Protein AF-A0A853BE94-F1 (afdb_monomer_lite)

Sequence (164 aa):
MFAAWSKWLGDQWSIGDWAGLRKAFPAEVPSVLLDGPAAMVANRDENEPGDDGPPRNLREYDPEWGRAFASGSVTAGCDHAAMLAAVRVPVLFTHHARHIDPDTGHLIGAIADVQARRARDLIEAAGQPVTYHSFPGMPHSMHGADPALFTRTIVAWAAGLISG

pLDDT: mean 84.05, std 15.9, range [38.44, 98.69]

Radius of gyration: 18.91 Å; chains: 1; bounding box: 41×35×48 Å

Secondary structure (DSSP, 8-state):
-HHHHHHHT-SSSS---HHHHHHHHHHHS-HHHHS-TTTSSTTS-TT----SS--HHHHT--HHHHHHHHHTGGGTT--HHHHHHT--S-EEEEE---EE-TTT-PEESS--HHHHHHHHHHHHHTT--EEEEE-TTS-S-HHHH-HHHHHHHHHHHHHHHHT-

Structure (mmCIF, N/CA/C/O backbone):
data_AF-A0A853BE94-F1
#
_entry.id   AF-A0A853BE94-F1
#
loop_
_atom_site.group_PDB
_atom_site.id
_atom_site.type_symbol
_atom_site.label_atom_id
_atom_site.label_alt_id
_atom_site.label_comp_id
_atom_site.label_asym_id
_atom_site.label_entity_id
_atom_site.label_seq_id
_atom_site.pdbx_PDB_ins_code
_atom_site.Cartn_x
_atom_site.Cartn_y
_atom_site.Cartn_z
_atom_site.occupancy
_atom_site.B_iso_or_equiv
_atom_site.auth_seq_id
_atom_site.auth_comp_id
_atom_site.auth_asym_id
_atom_site.auth_atom_id
_atom_site.pdbx_PDB_model_num
ATOM 1 N N . MET A 1 1 ? 9.882 -5.040 -13.259 1.00 82.44 1 MET A N 1
ATOM 2 C CA . MET A 1 1 ? 10.562 -3.770 -12.911 1.00 82.44 1 MET A CA 1
ATOM 3 C C . MET A 1 1 ? 11.857 -4.018 -12.138 1.00 82.44 1 MET A C 1
ATOM 5 O O . MET A 1 1 ? 12.908 -3.839 -12.729 1.00 82.44 1 MET A O 1
ATOM 9 N N . PHE A 1 2 ? 11.819 -4.498 -10.889 1.00 86.75 2 PHE A N 1
ATOM 10 C CA . PHE A 1 2 ? 13.029 -4.673 -10.062 1.00 86.75 2 PHE A CA 1
ATOM 11 C C . PHE A 1 2 ? 14.098 -5.613 -10.646 1.00 86.75 2 PHE A C 1
ATOM 13 O O . PHE A 1 2 ? 15.282 -5.319 -10.535 1.00 86.75 2 PHE A O 1
ATOM 20 N N . ALA A 1 3 ? 13.703 -6.680 -11.351 1.00 86.56 3 ALA A N 1
ATOM 21 C CA . ALA A 1 3 ? 14.650 -7.536 -12.073 1.00 86.56 3 ALA A CA 1
ATOM 22 C C . ALA A 1 3 ? 15.429 -6.773 -13.165 1.00 86.56 3 ALA A C 1
ATOM 24 O O . ALA A 1 3 ? 16.633 -6.960 -13.307 1.00 86.56 3 ALA A O 1
ATOM 25 N N . ALA A 1 4 ? 14.766 -5.862 -13.890 1.00 84.38 4 ALA A N 1
ATOM 26 C CA . ALA A 1 4 ? 15.422 -5.007 -14.877 1.00 84.38 4 ALA A CA 1
ATOM 27 C C . ALA A 1 4 ? 16.361 -4.000 -14.194 1.00 84.38 4 ALA A C 1
ATOM 29 O O . ALA A 1 4 ? 17.470 -3.782 -14.664 1.00 84.38 4 ALA A O 1
ATOM 30 N N . TRP A 1 5 ? 15.968 -3.430 -13.050 1.00 85.25 5 TRP A N 1
ATOM 31 C CA . TRP A 1 5 ? 16.855 -2.550 -12.282 1.00 85.25 5 TRP A CA 1
ATOM 32 C C . TRP A 1 5 ? 18.105 -3.287 -11.796 1.00 85.25 5 TRP A C 1
ATOM 34 O O . TRP A 1 5 ? 19.209 -2.821 -12.047 1.00 85.25 5 TRP A O 1
ATOM 44 N N . SER A 1 6 ? 17.948 -4.474 -11.203 1.00 85.44 6 SER A N 1
ATOM 45 C CA . SER A 1 6 ? 19.078 -5.303 -10.765 1.00 85.44 6 SER A CA 1
ATOM 46 C C . SER A 1 6 ? 20.010 -5.681 -11.925 1.00 85.44 6 SER A C 1
ATOM 48 O O . SER A 1 6 ? 21.224 -5.625 -11.769 1.00 85.44 6 SER A O 1
ATOM 50 N N . LYS A 1 7 ? 19.462 -6.007 -13.103 1.00 84.56 7 LYS A N 1
ATOM 51 C CA . LYS A 1 7 ? 20.246 -6.360 -14.296 1.00 84.56 7 LYS A CA 1
ATOM 52 C C . LYS A 1 7 ? 21.002 -5.170 -14.896 1.00 84.56 7 LYS A C 1
ATOM 54 O O . LYS A 1 7 ? 22.174 -5.312 -15.228 1.00 84.56 7 LYS A O 1
ATOM 59 N N . TRP A 1 8 ? 20.325 -4.038 -15.092 1.00 82.62 8 TRP A N 1
ATOM 60 C CA . TRP A 1 8 ? 20.846 -2.928 -15.901 1.00 82.62 8 TRP A CA 1
ATOM 61 C C . TRP A 1 8 ? 21.499 -1.825 -15.073 1.00 82.62 8 TRP A C 1
ATOM 63 O O . TRP A 1 8 ? 22.495 -1.255 -15.503 1.00 82.62 8 TRP A O 1
ATOM 73 N N . LEU A 1 9 ? 20.985 -1.520 -13.880 1.00 83.25 9 LEU A N 1
ATOM 74 C CA . LEU A 1 9 ? 21.642 -0.559 -12.985 1.00 83.25 9 LEU A CA 1
ATOM 75 C C . LEU A 1 9 ? 22.832 -1.208 -12.262 1.00 83.25 9 LEU A C 1
ATOM 77 O O . LEU A 1 9 ? 23.773 -0.508 -11.906 1.00 83.25 9 LEU A O 1
ATOM 81 N N . GLY A 1 10 ? 22.829 -2.543 -12.166 1.00 74.31 10 GLY A N 1
ATOM 82 C CA . GLY A 1 10 ? 23.943 -3.356 -11.685 1.00 74.31 10 GLY A CA 1
ATOM 83 C C . GLY A 1 10 ? 24.088 -3.369 -10.165 1.00 74.31 10 GLY A C 1
ATOM 84 O O . GLY A 1 10 ? 23.294 -2.766 -9.452 1.00 74.31 10 GLY A O 1
ATOM 85 N N . ASP A 1 11 ? 25.131 -4.064 -9.696 1.00 70.88 11 ASP A N 1
ATOM 86 C CA . ASP A 1 11 ? 25.476 -4.291 -8.280 1.00 70.88 11 ASP A CA 1
ATOM 87 C C . ASP A 1 11 ? 26.345 -3.180 -7.656 1.00 70.88 11 ASP A C 1
ATOM 89 O O . ASP A 1 11 ? 27.053 -3.412 -6.676 1.00 70.88 11 ASP A O 1
ATOM 93 N N . GLN A 1 12 ? 26.357 -1.981 -8.244 1.00 66.44 12 GLN A N 1
ATOM 94 C CA . GLN A 1 12 ? 27.255 -0.893 -7.840 1.00 66.44 12 GLN A CA 1
ATOM 95 C C . GLN A 1 12 ? 26.494 0.279 -7.213 1.00 66.44 12 GLN A C 1
ATOM 97 O O . GLN A 1 12 ? 25.361 0.558 -7.576 1.00 66.44 12 GLN A O 1
ATOM 102 N N . TRP A 1 13 ? 27.148 1.010 -6.306 1.00 60.97 13 TRP A N 1
ATOM 103 C CA . TRP A 1 13 ? 26.586 2.166 -5.582 1.00 60.97 13 TRP A CA 1
ATOM 104 C C . TRP A 1 13 ? 26.334 3.403 -6.472 1.00 60.97 13 TRP A C 1
ATOM 106 O O . TRP A 1 13 ? 26.008 4.479 -5.977 1.00 60.97 13 TRP A O 1
ATOM 116 N N . SER A 1 14 ? 26.522 3.269 -7.784 1.00 64.56 14 SER A N 1
ATOM 117 C CA . SER A 1 14 ? 26.215 4.263 -8.804 1.00 64.56 14 SER A CA 1
ATOM 118 C C . SER A 1 14 ? 25.498 3.590 -9.974 1.00 64.56 14 SER A C 1
ATOM 120 O O . SER A 1 14 ? 25.659 2.396 -10.224 1.00 64.56 14 SER A O 1
ATOM 122 N N . ILE A 1 15 ? 24.695 4.364 -10.706 1.00 70.44 15 ILE A N 1
ATOM 123 C CA . ILE A 1 15 ? 23.921 3.858 -11.842 1.00 70.44 15 ILE A CA 1
ATOM 124 C C . ILE A 1 15 ? 24.840 3.287 -12.931 1.00 70.44 15 ILE A C 1
ATOM 126 O O . ILE A 1 15 ? 25.614 4.030 -13.530 1.00 70.44 15 ILE A O 1
ATOM 130 N N . GLY A 1 16 ? 24.703 1.983 -13.202 1.00 75.62 16 GLY A N 1
ATOM 131 C CA . GLY A 1 16 ? 25.433 1.259 -14.245 1.00 75.62 16 GLY A CA 1
ATOM 132 C C . GLY A 1 16 ? 25.025 1.657 -15.667 1.00 75.62 16 GLY A C 1
ATOM 133 O O . GLY A 1 16 ? 25.631 2.538 -16.269 1.00 75.62 16 GLY A O 1
ATOM 134 N N . ASP A 1 17 ? 24.007 1.004 -16.236 1.00 83.69 17 ASP A N 1
ATOM 135 C CA . ASP A 1 17 ? 23.596 1.177 -17.637 1.00 83.69 17 ASP A CA 1
ATOM 136 C C . ASP A 1 17 ? 22.171 1.750 -17.766 1.00 83.69 17 ASP A C 1
ATOM 138 O O . ASP A 1 17 ? 21.203 1.059 -18.098 1.00 83.69 17 ASP A O 1
ATOM 142 N N . TRP A 1 18 ? 22.030 3.055 -17.502 1.00 82.12 18 TRP A N 1
ATOM 143 C CA . TRP A 1 18 ? 20.755 3.777 -17.645 1.00 82.12 18 TRP A CA 1
ATOM 144 C C . TRP A 1 18 ? 20.202 3.737 -19.078 1.00 82.12 18 TRP A C 1
ATOM 146 O O . TRP A 1 18 ? 18.996 3.572 -19.283 1.00 82.12 18 TRP A O 1
ATOM 156 N N . ALA A 1 19 ? 21.073 3.866 -20.081 1.00 81.50 19 ALA A N 1
ATOM 157 C CA . ALA A 1 19 ? 20.678 3.835 -21.486 1.00 81.50 19 ALA A CA 1
ATOM 158 C C . ALA A 1 19 ? 20.177 2.439 -21.895 1.00 81.50 19 ALA A C 1
ATOM 160 O O . ALA A 1 19 ? 19.140 2.324 -22.559 1.00 81.50 19 ALA A O 1
ATOM 161 N N . GLY A 1 20 ? 20.867 1.385 -21.455 1.00 82.75 20 GLY A N 1
ATOM 162 C CA . GLY A 1 20 ? 20.454 -0.004 -21.625 1.00 82.75 20 GLY A CA 1
ATOM 163 C C . GLY A 1 20 ? 19.128 -0.299 -20.939 1.00 82.75 20 GLY A C 1
ATOM 164 O O . GLY A 1 20 ? 18.228 -0.831 -21.592 1.00 82.75 20 GLY A O 1
ATOM 165 N N . LEU A 1 21 ? 18.944 0.148 -19.687 1.00 82.94 21 LEU A N 1
ATOM 166 C CA . LEU A 1 21 ? 17.661 0.033 -18.991 1.00 82.94 21 LEU A CA 1
ATOM 167 C C . LEU A 1 21 ? 16.542 0.686 -19.807 1.00 82.94 21 LEU A C 1
ATOM 169 O O . LEU A 1 21 ? 15.545 0.028 -20.086 1.00 82.94 21 LEU A O 1
ATOM 173 N N . ARG A 1 22 ? 16.705 1.945 -20.240 1.00 81.69 22 ARG A N 1
ATOM 174 C CA . ARG A 1 22 ? 15.694 2.661 -21.043 1.00 81.69 22 ARG A CA 1
ATOM 175 C C . ARG A 1 22 ? 15.336 1.916 -22.329 1.00 81.69 22 ARG A C 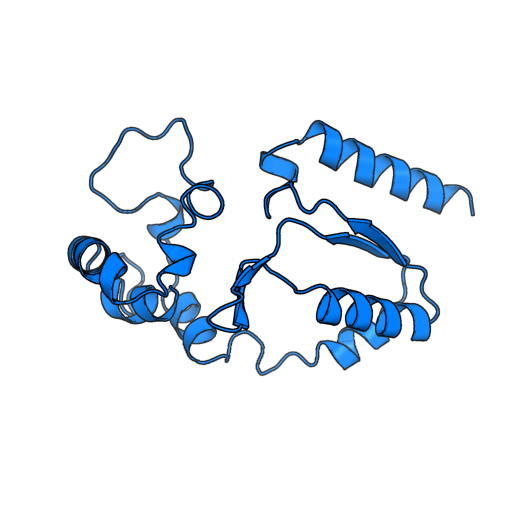1
ATOM 177 O O . ARG A 1 22 ? 14.163 1.862 -22.691 1.00 81.69 22 ARG A O 1
ATOM 184 N N . LYS A 1 23 ? 16.331 1.348 -23.014 1.00 81.81 23 LYS A N 1
ATOM 185 C CA . LYS A 1 23 ? 16.136 0.590 -24.257 1.00 81.81 23 LYS A CA 1
ATOM 186 C C . LYS A 1 23 ? 15.427 -0.747 -24.019 1.00 81.81 23 LYS A C 1
ATOM 188 O O . LYS A 1 23 ? 14.590 -1.134 -24.829 1.00 81.81 23 LYS A O 1
ATOM 193 N N . ALA A 1 24 ? 15.772 -1.454 -22.946 1.00 83.12 24 ALA A N 1
ATOM 194 C CA . ALA A 1 24 ? 15.257 -2.789 -22.652 1.00 83.12 24 ALA A CA 1
ATOM 195 C C . ALA A 1 24 ? 13.905 -2.775 -21.925 1.00 83.12 24 ALA A C 1
ATOM 197 O O . ALA A 1 24 ? 13.140 -3.730 -22.050 1.00 83.12 24 ALA A O 1
ATOM 198 N N . PHE A 1 25 ? 13.591 -1.702 -21.190 1.00 82.56 25 PHE A N 1
ATOM 199 C CA . PHE A 1 25 ? 12.418 -1.627 -20.318 1.00 82.56 25 PHE A CA 1
ATOM 200 C C . PHE A 1 25 ? 11.109 -2.033 -21.012 1.00 82.56 25 PHE A C 1
ATOM 202 O O . PHE A 1 25 ? 10.437 -2.904 -20.464 1.00 82.56 25 PHE A O 1
ATOM 209 N N . PRO A 1 26 ? 10.764 -1.531 -22.221 1.00 81.00 26 PRO A N 1
ATOM 210 C CA . PRO A 1 26 ? 9.519 -1.906 -22.898 1.00 81.00 26 PRO A CA 1
ATOM 211 C C . PRO A 1 26 ? 9.394 -3.400 -23.223 1.00 81.00 26 PRO A C 1
ATOM 213 O O . PRO A 1 26 ? 8.288 -3.896 -23.387 1.00 81.00 26 PRO A O 1
ATOM 216 N N . ALA A 1 27 ? 10.515 -4.115 -23.335 1.00 84.19 27 ALA A N 1
ATOM 217 C CA . ALA A 1 27 ? 10.534 -5.542 -23.644 1.00 84.19 27 ALA A CA 1
ATOM 218 C C . ALA A 1 27 ? 10.632 -6.433 -22.392 1.00 84.19 27 ALA A C 1
ATOM 220 O O . ALA A 1 27 ? 10.279 -7.607 -22.452 1.00 84.19 27 ALA A O 1
ATOM 221 N N . GLU A 1 28 ? 11.138 -5.905 -21.273 1.00 83.25 28 GLU A N 1
ATOM 222 C CA . GLU A 1 28 ? 11.456 -6.690 -20.069 1.00 83.25 28 GLU A CA 1
ATOM 223 C C . GLU A 1 28 ? 10.460 -6.510 -18.913 1.00 83.25 28 GLU A C 1
ATOM 225 O O . GLU A 1 28 ? 10.565 -7.209 -17.900 1.00 83.25 28 GLU A O 1
ATOM 230 N N . VAL A 1 29 ? 9.495 -5.591 -19.016 1.00 79.62 29 VAL A N 1
ATOM 231 C CA . VAL A 1 29 ? 8.415 -5.472 -18.024 1.00 79.62 29 VAL A CA 1
ATOM 232 C C . VAL A 1 29 ? 7.068 -5.916 -18.598 1.00 79.62 29 VAL A C 1
ATOM 234 O O . VAL A 1 29 ? 6.833 -5.743 -19.791 1.00 79.62 29 VAL A O 1
ATOM 237 N N . PRO A 1 30 ? 6.167 -6.470 -17.762 1.00 76.94 30 PRO A N 1
ATOM 238 C CA . PRO A 1 30 ? 4.790 -6.742 -18.162 1.00 76.94 30 PRO A CA 1
ATOM 239 C C . PRO A 1 30 ? 4.140 -5.529 -18.839 1.00 76.94 30 PRO A C 1
ATOM 241 O O . PRO A 1 30 ? 4.296 -4.410 -18.347 1.00 76.94 30 PRO A O 1
ATOM 244 N N . SER A 1 31 ? 3.385 -5.753 -19.919 1.00 76.06 31 SER A N 1
ATOM 245 C CA . SER A 1 31 ? 2.699 -4.696 -20.688 1.00 76.06 31 SER A CA 1
ATOM 246 C C . SER A 1 31 ? 1.813 -3.818 -19.813 1.00 76.06 31 SER A C 1
ATOM 248 O O . SER A 1 31 ? 1.770 -2.607 -19.985 1.00 76.06 31 SER A O 1
ATOM 250 N N . VAL A 1 32 ? 1.215 -4.403 -18.780 1.00 71.81 32 VAL A N 1
ATOM 251 C CA . VAL A 1 32 ? 0.408 -3.692 -17.792 1.00 71.81 32 VAL A CA 1
ATOM 252 C C . VAL A 1 32 ? 1.173 -2.588 -17.033 1.00 71.81 32 VAL A C 1
ATOM 254 O O . VAL A 1 32 ? 0.583 -1.623 -16.553 1.00 71.81 32 VAL A O 1
ATOM 257 N N . LEU A 1 33 ? 2.505 -2.685 -16.943 1.00 71.12 33 LEU A N 1
ATOM 258 C CA . LEU A 1 33 ? 3.368 -1.629 -16.398 1.00 71.12 33 LEU A CA 1
ATOM 259 C C . LEU A 1 33 ? 3.798 -0.598 -17.455 1.00 71.12 33 LEU A C 1
ATOM 261 O O . LEU A 1 33 ? 4.303 0.459 -17.083 1.00 71.12 33 LEU A O 1
ATOM 265 N N . LEU A 1 34 ? 3.617 -0.895 -18.745 1.00 69.62 34 LEU A N 1
ATOM 266 C CA . LEU A 1 34 ? 3.832 0.030 -19.866 1.00 69.62 34 LEU A CA 1
ATOM 267 C C . LEU A 1 34 ? 2.590 0.891 -20.104 1.00 69.62 34 LEU A C 1
ATOM 269 O O . LEU A 1 34 ? 2.705 2.100 -20.291 1.00 69.62 34 LEU A O 1
ATOM 273 N N . ASP A 1 35 ? 1.414 0.272 -19.996 1.00 59.06 35 ASP A N 1
ATOM 274 C CA . ASP A 1 35 ? 0.095 0.901 -20.124 1.00 59.06 35 ASP A CA 1
ATOM 275 C C . ASP A 1 35 ? -0.365 1.597 -18.834 1.00 59.06 35 ASP A C 1
ATOM 277 O O . ASP A 1 35 ? -1.507 2.043 -18.736 1.00 59.06 35 ASP A O 1
ATOM 281 N N . GLY A 1 36 ? 0.513 1.699 -17.831 1.00 50.81 36 GLY A N 1
ATOM 282 C CA . GLY A 1 36 ? 0.292 2.450 -16.599 1.00 50.81 36 GLY A CA 1
ATOM 283 C C . GLY A 1 36 ? 1.122 3.737 -16.558 1.00 50.81 36 GLY A C 1
ATOM 284 O O . GLY A 1 36 ? 2.105 3.783 -15.815 1.00 50.81 36 GLY A O 1
ATOM 285 N N . PRO A 1 37 ? 0.765 4.822 -17.275 1.00 43.16 37 PRO A N 1
ATOM 286 C CA . PRO A 1 37 ? 1.654 5.961 -17.464 1.00 43.16 37 PRO A CA 1
ATOM 287 C C . PRO A 1 37 ? 1.469 7.068 -16.409 1.00 43.16 37 PRO A C 1
ATOM 289 O O . PRO A 1 37 ? 1.906 8.188 -16.633 1.00 43.16 37 PRO A O 1
ATOM 292 N N . ALA A 1 38 ? 0.856 6.804 -15.247 1.00 43.69 38 ALA A N 1
ATOM 293 C CA . ALA A 1 38 ? 0.598 7.852 -14.241 1.00 43.69 38 ALA A CA 1
ATOM 294 C C . ALA A 1 38 ? 1.032 7.505 -12.804 1.00 43.69 38 ALA A C 1
ATOM 296 O O . ALA A 1 38 ? 1.445 8.389 -12.061 1.00 43.69 38 ALA A O 1
ATOM 297 N N . ALA A 1 39 ? 0.991 6.233 -12.389 1.00 40.81 39 ALA A N 1
ATOM 298 C CA . ALA A 1 39 ? 1.156 5.881 -10.971 1.00 40.81 39 ALA A CA 1
ATOM 299 C C . ALA A 1 39 ? 2.616 5.670 -10.518 1.00 40.81 39 ALA A C 1
ATOM 301 O O . ALA A 1 39 ? 2.910 5.829 -9.337 1.00 40.81 39 ALA A O 1
ATOM 302 N N . MET A 1 40 ? 3.531 5.331 -11.434 1.00 42.47 40 MET A N 1
ATOM 303 C CA . MET A 1 40 ? 4.962 5.117 -11.133 1.00 42.47 40 MET A CA 1
ATOM 304 C C . MET A 1 40 ? 5.851 6.295 -11.568 1.00 42.47 40 MET A C 1
ATOM 306 O O . MET A 1 40 ? 6.954 6.460 -11.056 1.00 42.47 40 MET A O 1
ATOM 310 N N . VAL A 1 41 ? 5.360 7.139 -12.485 1.00 41.69 41 VAL A N 1
ATOM 311 C CA . VAL A 1 41 ? 6.036 8.368 -12.946 1.00 41.69 41 VAL A CA 1
ATOM 312 C C . VAL A 1 41 ? 5.750 9.558 -12.013 1.00 41.69 41 VAL A C 1
ATOM 314 O O . VAL A 1 41 ? 6.399 10.590 -12.122 1.00 41.69 41 VAL A O 1
ATOM 317 N N . ALA A 1 42 ? 4.883 9.387 -11.008 1.00 38.44 42 ALA A N 1
ATOM 318 C CA . ALA A 1 42 ? 4.611 10.363 -9.944 1.00 38.44 42 ALA A CA 1
ATOM 319 C C . ALA A 1 42 ? 5.796 10.613 -8.972 1.00 38.44 42 ALA A C 1
ATOM 321 O O . ALA A 1 42 ? 5.604 11.167 -7.897 1.00 38.44 42 ALA A O 1
ATOM 322 N N . ASN A 1 43 ? 7.013 10.203 -9.348 1.00 39.09 43 ASN A N 1
ATOM 323 C CA . ASN A 1 43 ? 8.283 10.585 -8.722 1.00 39.09 43 ASN A CA 1
ATOM 324 C C . ASN A 1 43 ? 9.184 11.392 -9.676 1.00 39.09 43 ASN A C 1
ATOM 326 O O . ASN A 1 43 ? 10.381 11.525 -9.429 1.00 39.09 43 ASN A O 1
ATOM 330 N N . ARG A 1 44 ? 8.649 11.924 -10.782 1.00 44.31 44 ARG A N 1
ATOM 331 C CA . ARG A 1 44 ? 9.259 13.108 -11.387 1.00 44.31 44 ARG A CA 1
ATOM 332 C C . ARG A 1 44 ? 8.854 14.287 -10.525 1.00 44.31 44 ARG A C 1
ATOM 334 O O . ARG A 1 44 ? 7.680 14.638 -10.492 1.00 44.31 44 ARG A O 1
ATOM 341 N N . ASP A 1 45 ? 9.824 14.855 -9.822 1.00 44.75 45 ASP A N 1
ATOM 342 C CA . ASP A 1 45 ? 9.678 16.207 -9.311 1.00 44.75 45 ASP A CA 1
ATOM 343 C C . ASP A 1 45 ? 9.343 17.083 -10.525 1.00 44.75 45 ASP A C 1
ATOM 345 O O . ASP A 1 45 ? 10.099 17.155 -11.496 1.00 44.75 45 ASP A O 1
ATOM 349 N N . GLU A 1 46 ? 8.152 17.667 -10.516 1.00 46.34 46 GLU A N 1
ATOM 350 C CA . GLU A 1 46 ? 7.605 18.514 -11.579 1.00 46.34 46 GLU A CA 1
ATOM 351 C C . GLU A 1 46 ? 8.479 19.757 -11.850 1.00 46.34 46 GLU A C 1
ATOM 353 O O . GLU A 1 46 ? 8.280 20.455 -12.844 1.00 46.34 46 GLU A O 1
ATOM 358 N N . ASN A 1 47 ? 9.501 19.975 -11.015 1.00 44.41 47 ASN A N 1
ATOM 359 C CA . ASN A 1 47 ? 10.497 21.033 -11.125 1.00 44.41 47 ASN A CA 1
ATOM 360 C C . ASN A 1 47 ? 11.863 20.586 -11.686 1.00 44.41 47 ASN A C 1
ATOM 362 O O . ASN A 1 47 ? 12.762 21.424 -11.785 1.00 44.41 47 ASN A O 1
ATOM 366 N N . GLU A 1 48 ? 12.072 19.311 -12.043 1.00 50.50 48 GLU A N 1
ATOM 367 C CA . GLU A 1 48 ? 13.369 18.871 -12.578 1.00 50.50 48 GLU A CA 1
ATOM 368 C C . GLU A 1 48 ? 13.501 19.163 -14.089 1.00 50.50 48 GLU A C 1
ATOM 370 O O . GLU A 1 48 ? 12.682 18.696 -14.890 1.00 50.50 48 GLU A O 1
ATOM 375 N N . PRO A 1 49 ? 14.546 19.905 -14.522 1.00 44.44 49 PRO A N 1
ATOM 376 C CA . PRO A 1 49 ? 14.865 20.020 -15.936 1.00 44.44 49 PRO A CA 1
ATOM 377 C C . PRO A 1 49 ? 15.137 18.623 -16.495 1.00 44.44 49 PRO A C 1
ATOM 379 O O . PRO A 1 49 ? 15.765 17.802 -15.832 1.00 44.44 49 PRO A O 1
ATOM 382 N N . GLY A 1 50 ? 14.645 18.359 -17.709 1.00 52.72 50 GLY A N 1
ATOM 383 C CA . GLY A 1 50 ? 14.802 17.082 -18.404 1.00 52.72 50 GLY A CA 1
ATOM 384 C C . GLY A 1 50 ? 16.266 16.762 -18.691 1.00 52.72 50 GLY A C 1
ATOM 385 O O . GLY A 1 50 ? 16.747 16.999 -19.792 1.00 52.72 50 GLY A O 1
ATOM 386 N N . ASP A 1 51 ? 16.967 16.251 -17.689 1.00 55.69 51 ASP A N 1
ATOM 387 C CA . ASP A 1 51 ? 18.296 15.678 -17.813 1.00 55.69 51 ASP A CA 1
ATOM 388 C C . ASP A 1 51 ? 18.167 14.285 -18.456 1.00 55.69 51 ASP A C 1
ATOM 390 O O . ASP A 1 51 ? 17.235 13.530 -18.159 1.00 55.69 51 ASP A O 1
ATOM 394 N N . ASP A 1 52 ? 19.091 13.930 -19.352 1.00 67.94 52 ASP A N 1
ATOM 395 C CA . ASP A 1 52 ? 19.115 12.612 -20.009 1.00 67.94 52 ASP A CA 1
ATOM 396 C C . ASP A 1 52 ? 19.498 11.481 -19.033 1.00 67.94 52 ASP A C 1
ATOM 398 O O . ASP A 1 52 ? 19.353 10.290 -19.343 1.00 67.94 52 ASP A O 1
ATOM 402 N N . GLY A 1 53 ? 19.967 11.855 -17.839 1.00 68.44 53 GLY A N 1
ATOM 403 C CA . GLY A 1 53 ? 20.345 10.968 -16.749 1.00 68.44 53 GLY A CA 1
ATOM 404 C C . GLY A 1 53 ? 19.179 10.350 -15.960 1.00 68.44 53 GLY A C 1
ATOM 405 O O . GLY A 1 53 ? 18.002 10.630 -16.201 1.00 68.44 53 GLY A O 1
ATOM 406 N N . PRO A 1 54 ? 19.500 9.461 -15.006 1.00 74.50 54 PRO A N 1
ATOM 407 C CA . PRO A 1 54 ? 18.520 8.870 -14.104 1.00 74.50 54 PRO A CA 1
ATOM 408 C C . PRO A 1 54 ? 17.904 9.941 -13.178 1.00 74.50 54 PRO A C 1
ATOM 410 O O . PRO A 1 54 ? 18.615 10.869 -12.758 1.00 74.50 54 PRO A O 1
ATOM 413 N N . PRO A 1 55 ? 16.610 9.806 -12.820 1.00 73.88 55 PRO A N 1
ATOM 414 C CA . PRO A 1 55 ? 15.952 10.698 -11.867 1.00 73.88 55 PRO A CA 1
ATOM 415 C C . PRO A 1 55 ? 16.663 10.652 -10.511 1.00 73.88 55 PRO A C 1
ATOM 417 O O . PRO A 1 55 ? 17.298 9.647 -10.169 1.00 73.88 55 PRO A O 1
ATOM 420 N N . ARG A 1 56 ? 16.572 11.735 -9.732 1.00 75.88 56 ARG A N 1
ATOM 421 C CA . ARG A 1 56 ? 17.348 11.900 -8.491 1.00 75.88 56 ARG A CA 1
ATOM 422 C C . ARG A 1 56 ? 17.238 10.711 -7.536 1.00 75.88 56 ARG A C 1
ATOM 424 O O . ARG A 1 56 ? 18.255 10.262 -7.021 1.00 75.88 56 ARG A O 1
ATOM 431 N N . ASN A 1 57 ? 16.039 10.161 -7.357 1.00 72.94 57 ASN A N 1
ATOM 432 C CA . ASN A 1 57 ? 15.792 9.007 -6.488 1.00 72.94 57 ASN A CA 1
ATOM 433 C C . ASN A 1 57 ? 16.525 7.725 -6.925 1.00 72.94 57 ASN A C 1
ATOM 435 O O . ASN A 1 57 ? 16.704 6.827 -6.111 1.00 72.94 57 ASN A O 1
ATOM 439 N N . LEU A 1 58 ? 16.935 7.621 -8.192 1.00 77.56 58 LEU A N 1
ATOM 440 C CA . LEU A 1 58 ? 17.720 6.496 -8.697 1.00 77.56 58 LEU A CA 1
ATOM 441 C C . LEU A 1 58 ? 19.230 6.767 -8.680 1.00 77.56 58 LEU A C 1
ATOM 443 O O . LEU A 1 58 ? 19.998 5.821 -8.780 1.00 77.56 58 LEU A O 1
ATOM 447 N N . ARG A 1 59 ? 19.695 8.011 -8.509 1.00 75.75 59 ARG A N 1
ATOM 448 C CA . ARG A 1 59 ? 21.143 8.308 -8.427 1.00 75.75 59 ARG A CA 1
ATOM 449 C C . ARG A 1 59 ? 21.813 7.662 -7.211 1.00 75.75 59 ARG A C 1
ATOM 451 O O . ARG A 1 59 ? 22.999 7.365 -7.269 1.00 75.75 59 ARG A O 1
ATOM 458 N N . GLU A 1 60 ? 21.036 7.428 -6.160 1.00 75.06 60 GLU A N 1
ATOM 459 C CA . GLU A 1 60 ? 21.432 6.760 -4.913 1.00 75.06 60 GLU A CA 1
ATOM 460 C C . GLU A 1 60 ? 20.796 5.362 -4.803 1.00 75.06 60 GLU A C 1
ATOM 462 O O . GLU A 1 60 ? 20.537 4.867 -3.710 1.00 75.06 60 GLU A O 1
ATOM 467 N N . TYR A 1 61 ? 20.469 4.740 -5.940 1.00 78.38 61 TYR A N 1
ATOM 468 C CA . TYR A 1 61 ? 19.867 3.413 -5.961 1.00 78.38 61 TYR A CA 1
ATOM 469 C C . TYR A 1 61 ? 20.775 2.389 -5.271 1.00 78.38 61 TYR A C 1
ATOM 471 O O . TYR A 1 61 ? 21.933 2.224 -5.648 1.00 78.38 61 TYR A O 1
ATOM 479 N N . ASP A 1 62 ? 20.213 1.679 -4.294 1.00 83.50 62 ASP A N 1
ATOM 480 C CA . ASP A 1 62 ? 20.835 0.521 -3.665 1.00 83.50 62 ASP A CA 1
ATOM 481 C C . ASP A 1 62 ? 20.617 -0.727 -4.543 1.00 83.50 62 ASP A C 1
ATOM 483 O O . ASP A 1 62 ? 19.474 -1.162 -4.735 1.00 83.50 62 ASP A O 1
ATOM 487 N N . PRO A 1 63 ? 21.680 -1.349 -5.071 1.00 78.06 63 PRO A N 1
ATOM 488 C CA . PRO A 1 63 ? 21.566 -2.568 -5.858 1.00 78.06 63 PRO A CA 1
ATOM 489 C C . PRO A 1 63 ? 20.939 -3.763 -5.157 1.00 78.06 63 PRO A C 1
ATOM 491 O O . PRO A 1 63 ? 20.283 -4.588 -5.811 1.00 78.06 63 PRO A O 1
ATOM 494 N N . GLU A 1 64 ? 21.119 -3.867 -3.841 1.00 85.38 64 GLU A N 1
ATOM 495 C CA . GLU A 1 64 ? 20.520 -4.939 -3.055 1.00 85.38 64 GLU A CA 1
ATOM 496 C C . GLU A 1 64 ? 18.997 -4.813 -3.052 1.00 85.38 64 GLU A C 1
ATOM 498 O O . GLU A 1 64 ? 18.302 -5.831 -3.033 1.00 85.38 64 GLU A O 1
ATOM 503 N N . TRP A 1 65 ? 18.466 -3.594 -3.194 1.00 85.38 65 TRP A N 1
ATOM 504 C CA . TRP A 1 65 ? 17.031 -3.338 -3.259 1.00 85.38 65 TRP A CA 1
ATOM 505 C C . TRP A 1 65 ? 16.374 -4.071 -4.430 1.00 85.38 65 TRP A C 1
ATOM 507 O O . TRP A 1 65 ? 15.505 -4.922 -4.231 1.00 85.38 65 TRP A O 1
ATOM 517 N N . GLY A 1 66 ? 16.797 -3.810 -5.672 1.00 86.06 66 GLY A N 1
ATOM 518 C CA . GLY A 1 66 ? 16.181 -4.461 -6.833 1.00 86.06 66 GLY A CA 1
ATOM 519 C C . GLY A 1 66 ? 16.375 -5.976 -6.827 1.00 86.06 66 GLY A C 1
ATOM 520 O O . GLY A 1 66 ? 15.452 -6.710 -7.192 1.00 86.06 66 GLY A O 1
ATOM 521 N N . ARG A 1 67 ? 17.530 -6.456 -6.349 1.00 88.12 67 ARG A N 1
ATOM 522 C CA . ARG A 1 67 ? 17.792 -7.891 -6.190 1.00 88.12 67 ARG A CA 1
ATOM 523 C C . ARG A 1 67 ? 16.846 -8.527 -5.175 1.00 88.12 67 ARG A C 1
ATOM 525 O O . ARG A 1 67 ? 16.268 -9.566 -5.482 1.00 88.12 67 ARG A O 1
ATOM 532 N N . ALA A 1 68 ? 16.658 -7.913 -4.009 1.00 91.31 68 ALA A N 1
ATOM 533 C CA . ALA A 1 68 ? 15.817 -8.448 -2.942 1.00 91.31 68 ALA A CA 1
ATOM 534 C C . ALA A 1 68 ? 14.337 -8.523 -3.337 1.00 91.31 68 ALA A C 1
ATOM 536 O O . ALA A 1 68 ? 13.641 -9.473 -2.974 1.00 91.31 68 ALA A O 1
ATOM 537 N N . PHE A 1 69 ? 13.850 -7.558 -4.121 1.00 89.19 69 PHE A N 1
ATOM 538 C CA . PHE A 1 69 ? 12.509 -7.638 -4.701 1.00 89.19 69 PHE A CA 1
ATOM 539 C C . PHE A 1 69 ? 12.409 -8.704 -5.793 1.00 89.19 69 PHE A C 1
ATOM 541 O O . PHE A 1 69 ? 11.420 -9.430 -5.841 1.00 89.19 69 PHE A O 1
ATOM 548 N N . ALA A 1 70 ? 13.416 -8.819 -6.663 1.00 88.56 70 ALA A N 1
ATOM 549 C CA . ALA A 1 70 ? 13.412 -9.806 -7.741 1.00 88.56 70 ALA A CA 1
ATOM 550 C C . ALA A 1 70 ? 13.512 -11.253 -7.226 1.00 88.56 70 ALA A C 1
ATOM 552 O O . ALA A 1 70 ? 12.901 -12.147 -7.806 1.00 88.56 70 ALA A O 1
ATOM 553 N N . SER A 1 71 ? 14.256 -11.485 -6.142 1.00 91.19 71 SER A N 1
ATOM 554 C CA . SER A 1 71 ? 14.414 -12.800 -5.507 1.00 91.19 71 SER A CA 1
ATOM 555 C C . SER A 1 71 ? 13.302 -13.139 -4.508 1.00 91.19 71 SER A C 1
ATOM 557 O O . SER A 1 71 ? 13.211 -14.281 -4.062 1.00 91.19 71 SER A O 1
ATOM 559 N N . GLY A 1 72 ? 12.491 -12.154 -4.113 1.00 89.44 72 GLY A N 1
ATOM 560 C CA . GLY A 1 72 ? 11.522 -12.284 -3.025 1.00 89.44 72 GLY A CA 1
ATOM 561 C C . GLY A 1 72 ? 12.145 -12.273 -1.623 1.00 89.44 72 GLY A C 1
ATOM 562 O O . GLY A 1 72 ? 11.434 -12.492 -0.643 1.00 89.44 72 GLY A O 1
ATOM 563 N N . SER A 1 73 ? 13.448 -12.002 -1.481 1.00 93.06 73 SER A N 1
ATOM 564 C CA . SER A 1 73 ? 14.102 -11.972 -0.168 1.00 93.06 73 SER A CA 1
ATOM 565 C C . SER A 1 73 ? 13.729 -10.755 0.677 1.00 93.06 73 SER A C 1
ATOM 567 O O . SER A 1 73 ? 13.921 -10.802 1.890 1.00 93.06 73 SER A O 1
ATOM 569 N N . VAL A 1 74 ? 13.157 -9.702 0.075 1.00 91.19 74 VAL A N 1
ATOM 570 C CA . VAL A 1 74 ? 12.739 -8.474 0.783 1.00 91.19 74 VAL A CA 1
ATOM 571 C C . VAL A 1 74 ? 11.831 -8.755 1.986 1.00 91.19 74 VAL A C 1
ATOM 573 O O . VAL A 1 74 ? 11.882 -8.048 2.987 1.00 91.19 74 VAL A O 1
ATOM 576 N N . THR A 1 75 ? 11.031 -9.819 1.918 1.00 89.88 75 THR A N 1
ATOM 577 C CA . THR A 1 75 ? 10.075 -10.208 2.958 1.00 89.88 75 THR A CA 1
ATOM 578 C C . THR A 1 75 ? 10.323 -11.607 3.515 1.00 89.88 75 THR A C 1
ATOM 580 O O . THR A 1 75 ? 9.537 -12.071 4.336 1.00 89.88 75 THR A O 1
ATOM 583 N N . ALA A 1 76 ? 11.412 -12.282 3.129 1.00 91.06 76 ALA A N 1
ATOM 584 C CA . ALA A 1 76 ? 11.645 -13.686 3.483 1.00 91.06 76 ALA A CA 1
ATOM 585 C C . ALA A 1 76 ? 11.739 -13.938 5.000 1.00 91.06 76 ALA A C 1
ATOM 587 O O . ALA A 1 76 ? 11.388 -15.018 5.464 1.00 91.06 76 ALA A O 1
ATOM 588 N N . GLY A 1 77 ? 12.181 -12.944 5.776 1.00 91.00 77 GLY A N 1
ATOM 589 C CA . GLY A 1 77 ? 12.228 -13.007 7.242 1.00 91.00 77 GLY A CA 1
ATOM 590 C C . GLY A 1 77 ? 10.982 -12.464 7.951 1.00 91.00 77 GLY A C 1
ATOM 591 O O . GLY A 1 77 ? 10.979 -12.378 9.176 1.00 91.00 77 GLY A O 1
ATOM 592 N N . CYS A 1 78 ? 9.951 -12.050 7.211 1.00 91.75 78 CYS A N 1
ATOM 593 C CA . CYS A 1 78 ? 8.792 -11.343 7.749 1.00 91.75 78 CYS A CA 1
ATOM 594 C C . CYS A 1 78 ? 7.536 -12.224 7.706 1.00 91.75 78 CYS A C 1
ATOM 596 O O . CYS A 1 78 ? 6.842 -12.307 6.685 1.00 91.75 78 CYS A O 1
ATOM 598 N N . ASP A 1 79 ? 7.204 -12.847 8.839 1.00 95.62 79 ASP A N 1
ATOM 599 C CA . ASP A 1 79 ? 5.881 -13.444 9.030 1.00 95.62 79 ASP A CA 1
ATOM 600 C C . ASP A 1 79 ? 4.853 -12.338 9.309 1.00 95.62 79 ASP A C 1
ATOM 602 O O . ASP A 1 79 ? 4.540 -11.991 10.451 1.00 95.62 79 ASP A O 1
ATOM 606 N N . HIS A 1 80 ? 4.320 -11.772 8.226 1.00 94.38 80 HIS A N 1
ATOM 607 C CA . HIS A 1 80 ? 3.306 -10.724 8.285 1.00 94.38 80 HIS A CA 1
ATOM 608 C C . HIS A 1 80 ? 2.069 -11.156 9.075 1.00 94.38 80 HIS A C 1
ATOM 610 O O . HIS A 1 80 ? 1.453 -10.321 9.732 1.00 94.38 80 HIS A O 1
ATOM 616 N N . ALA A 1 81 ? 1.690 -12.438 9.028 1.00 96.62 81 ALA A N 1
ATOM 617 C CA . ALA A 1 81 ? 0.508 -12.903 9.737 1.00 96.62 81 ALA A CA 1
ATOM 618 C C . ALA A 1 81 ? 0.737 -12.874 11.252 1.00 96.62 81 ALA A C 1
ATOM 620 O O . ALA A 1 81 ? -0.112 -12.356 11.981 1.00 96.62 81 ALA A O 1
ATOM 621 N N . ALA A 1 82 ? 1.899 -13.349 11.709 1.00 97.69 82 ALA A N 1
ATOM 622 C CA . ALA A 1 82 ? 2.296 -13.258 13.110 1.00 97.69 82 ALA A CA 1
ATOM 623 C C . ALA A 1 82 ? 2.421 -11.798 13.579 1.00 97.69 82 ALA A C 1
ATOM 625 O O . ALA A 1 82 ? 1.954 -11.463 14.666 1.00 97.69 82 ALA A O 1
ATOM 626 N N . MET A 1 83 ? 2.991 -10.913 12.752 1.00 97.00 83 MET A N 1
ATOM 627 C CA . MET A 1 83 ? 3.106 -9.487 13.081 1.00 97.00 83 MET A CA 1
ATOM 628 C C . MET A 1 83 ? 1.740 -8.806 13.216 1.00 97.00 83 MET A C 1
ATOM 630 O O . MET A 1 83 ? 1.505 -8.093 14.191 1.00 97.00 83 MET A O 1
ATOM 634 N N . LEU A 1 84 ? 0.825 -9.040 12.272 1.00 97.88 84 LEU A N 1
ATOM 635 C CA . LEU A 1 84 ? -0.518 -8.452 12.289 1.00 97.88 84 LEU A CA 1
ATOM 636 C C . LEU A 1 84 ? -1.356 -8.975 13.465 1.00 97.88 84 LEU A C 1
ATOM 638 O O . LEU A 1 84 ? -2.067 -8.198 14.096 1.00 97.88 84 LEU A O 1
ATOM 642 N N . ALA A 1 85 ? -1.216 -10.257 13.813 1.00 98.12 85 ALA A N 1
ATOM 643 C CA . ALA A 1 85 ? -1.864 -10.853 14.984 1.00 98.12 85 ALA A CA 1
ATOM 644 C C . ALA A 1 85 ? -1.284 -10.364 16.329 1.00 98.12 85 ALA A C 1
ATOM 646 O O . ALA A 1 85 ? -1.875 -10.603 17.381 1.00 98.12 85 ALA A O 1
ATOM 647 N N . ALA A 1 86 ? -0.130 -9.692 16.315 1.00 98.06 86 ALA A N 1
ATOM 648 C CA . ALA A 1 86 ? 0.518 -9.143 17.504 1.00 98.06 86 ALA A CA 1
ATOM 649 C C . ALA A 1 86 ? 0.255 -7.640 17.708 1.00 98.06 86 ALA A C 1
ATOM 651 O O . ALA A 1 86 ? 0.798 -7.054 18.649 1.00 98.06 86 ALA A O 1
ATOM 652 N N . VAL A 1 87 ? -0.553 -7.002 16.852 1.00 98.25 87 VAL A N 1
ATOM 653 C CA . VAL A 1 87 ? -0.919 -5.585 16.984 1.00 98.25 87 VAL A CA 1
ATOM 654 C C . VAL A 1 87 ? -1.694 -5.361 18.288 1.00 98.25 87 VAL A C 1
ATOM 656 O O . VAL A 1 87 ? -2.577 -6.135 18.644 1.00 98.25 87 VAL A O 1
ATOM 659 N N . ARG A 1 88 ? -1.349 -4.292 19.021 1.00 98.00 88 ARG A N 1
ATOM 660 C CA . ARG A 1 88 ? -1.920 -3.965 20.348 1.00 98.00 88 ARG A CA 1
ATOM 661 C C . ARG A 1 88 ? -2.564 -2.583 20.434 1.00 98.00 88 ARG A C 1
ATOM 663 O O . ARG A 1 88 ? -2.870 -2.124 21.530 1.00 98.00 88 ARG A O 1
ATOM 670 N N . VAL A 1 89 ? -2.698 -1.905 19.302 1.00 97.44 89 VAL A N 1
ATOM 671 C CA . VAL A 1 89 ? -3.247 -0.552 19.221 1.00 97.44 89 VAL A CA 1
ATOM 672 C C . VAL A 1 89 ? -4.285 -0.471 18.101 1.00 97.44 89 VAL A C 1
ATOM 674 O O . VAL A 1 89 ? -4.187 -1.243 17.143 1.00 97.44 89 VAL A O 1
ATOM 677 N N . PRO A 1 90 ? -5.239 0.474 18.178 1.00 97.81 90 PRO A N 1
ATOM 678 C CA . PRO A 1 90 ? -6.129 0.794 17.069 1.00 97.81 90 PRO A CA 1
ATOM 679 C C . PRO A 1 90 ? -5.367 1.104 15.776 1.00 97.81 90 PRO A C 1
ATOM 681 O O . PRO A 1 90 ? -4.330 1.770 15.804 1.00 97.81 90 PRO A O 1
ATOM 684 N N . VAL A 1 91 ? -5.909 0.670 14.636 1.00 98.25 91 VAL A N 1
ATOM 685 C CA . VAL A 1 91 ? -5.275 0.842 13.318 1.00 98.25 91 VAL A CA 1
ATOM 686 C C . VAL A 1 91 ? -6.173 1.632 12.374 1.00 98.25 91 VAL A C 1
ATOM 688 O O . VAL A 1 91 ? -7.339 1.294 12.183 1.00 98.25 91 VAL A O 1
ATOM 691 N N . LEU A 1 92 ? -5.604 2.640 11.714 1.00 98.25 92 LEU A N 1
ATOM 692 C CA . LEU A 1 92 ? -6.149 3.219 10.488 1.00 98.25 92 LEU A CA 1
ATOM 693 C C . LEU A 1 92 ? -5.491 2.543 9.284 1.00 98.25 92 LEU A C 1
ATOM 695 O O . LEU A 1 92 ? -4.274 2.603 9.126 1.00 98.25 92 LEU A O 1
ATOM 699 N N . PHE A 1 93 ? -6.298 1.936 8.416 1.00 97.94 93 PHE A N 1
ATOM 700 C CA . PHE A 1 93 ? -5.852 1.343 7.158 1.00 97.94 93 PHE A CA 1
ATOM 701 C C . PHE A 1 93 ? -6.472 2.109 5.984 1.00 97.94 93 PHE A C 1
ATOM 703 O O . PHE A 1 93 ? -7.657 1.947 5.681 1.00 97.94 93 PHE A O 1
ATOM 710 N N . THR A 1 94 ? -5.664 2.897 5.271 1.00 97.56 94 THR A N 1
ATOM 711 C CA . THR A 1 94 ? -6.062 3.529 4.005 1.00 97.56 94 THR A CA 1
ATOM 712 C C . THR A 1 94 ? -5.621 2.673 2.816 1.00 97.56 94 THR A C 1
ATOM 714 O O . THR A 1 94 ? -4.451 2.334 2.659 1.00 97.56 94 THR A O 1
ATOM 717 N N . HIS A 1 95 ? -6.572 2.272 1.974 1.00 96.81 95 HIS A N 1
ATOM 718 C CA . HIS A 1 95 ? -6.340 1.329 0.882 1.00 96.81 95 HIS A CA 1
ATOM 719 C C . HIS A 1 95 ? -6.534 2.002 -0.475 1.00 96.81 95 HIS A C 1
ATOM 721 O O . HIS A 1 95 ? -7.654 2.349 -0.856 1.00 96.81 95 HIS A O 1
ATOM 727 N N . HIS A 1 96 ? -5.422 2.215 -1.175 1.00 94.94 96 HIS A N 1
ATOM 728 C CA . HIS A 1 96 ? -5.326 3.107 -2.332 1.00 94.94 96 HIS A CA 1
ATOM 729 C C . HIS A 1 96 ? -5.555 2.370 -3.663 1.00 94.94 96 HIS A C 1
ATOM 731 O O . HIS A 1 96 ? -6.062 1.240 -3.681 1.00 94.94 96 HIS A O 1
ATOM 737 N N . ALA A 1 97 ? -5.219 3.028 -4.774 1.00 92.19 97 ALA A N 1
ATOM 738 C CA . ALA A 1 97 ? -5.337 2.491 -6.120 1.00 92.19 97 ALA A CA 1
ATOM 739 C C . ALA A 1 97 ? -4.694 1.111 -6.251 1.00 92.19 97 ALA A C 1
ATOM 741 O O . ALA A 1 97 ? -3.554 0.870 -5.840 1.00 92.19 97 ALA A O 1
ATOM 742 N N . ARG A 1 98 ? -5.479 0.213 -6.836 1.00 92.25 98 ARG A N 1
ATOM 743 C CA . ARG A 1 98 ? -5.129 -1.176 -7.089 1.00 92.25 98 ARG A CA 1
ATOM 744 C C . ARG A 1 98 ? -5.964 -1.710 -8.238 1.00 92.25 98 ARG A C 1
ATOM 746 O O . ARG A 1 98 ? -7.119 -1.319 -8.401 1.00 92.25 98 ARG A O 1
ATOM 753 N N . HIS A 1 99 ? -5.394 -2.625 -8.995 1.00 88.94 99 HIS A N 1
ATOM 754 C CA . HIS A 1 99 ? -6.067 -3.300 -10.090 1.00 88.94 99 HIS A CA 1
ATOM 755 C C . HIS A 1 99 ? -5.484 -4.702 -10.237 1.00 88.94 99 HIS A C 1
ATOM 757 O O . HIS A 1 99 ? -4.286 -4.890 -10.047 1.00 88.94 99 HIS A O 1
ATOM 763 N N . ILE A 1 100 ? -6.330 -5.678 -10.550 1.00 89.94 100 ILE A N 1
ATOM 764 C CA . ILE A 1 100 ? -5.875 -6.992 -10.996 1.00 89.94 100 ILE A CA 1
ATOM 765 C C . ILE A 1 100 ? -6.054 -7.006 -12.502 1.00 89.94 100 ILE A C 1
ATOM 767 O O . ILE A 1 100 ? -7.183 -6.868 -12.972 1.00 89.94 100 ILE A O 1
ATOM 771 N N . ASP A 1 101 ? -4.949 -7.157 -13.219 1.00 86.50 101 ASP A N 1
ATOM 772 C CA . ASP A 1 101 ? -4.976 -7.374 -14.658 1.00 86.50 101 ASP A CA 1
ATOM 773 C C . ASP A 1 101 ? -5.810 -8.636 -14.949 1.00 86.50 101 ASP A C 1
ATOM 775 O O . ASP A 1 101 ? -5.462 -9.713 -14.450 1.00 86.50 101 ASP A O 1
ATOM 779 N N . PRO A 1 102 ? -6.922 -8.530 -15.697 1.00 86.75 102 PRO A N 1
ATOM 780 C CA . PRO A 1 102 ? -7.804 -9.664 -15.950 1.00 86.75 102 PRO A CA 1
ATOM 781 C C . PRO A 1 102 ? -7.146 -10.762 -16.795 1.00 86.75 102 PRO A C 1
ATOM 783 O O . PRO A 1 102 ? -7.542 -11.921 -16.670 1.00 86.75 102 PRO A O 1
ATOM 786 N N . ASP A 1 103 ? -6.147 -10.425 -17.614 1.00 87.69 103 ASP A N 1
ATOM 787 C CA . ASP A 1 103 ? -5.510 -11.365 -18.536 1.00 87.69 103 ASP A CA 1
ATOM 788 C C . ASP A 1 103 ? -4.362 -12.120 -17.859 1.00 87.69 103 ASP A C 1
ATOM 790 O O . ASP A 1 103 ? -4.183 -13.322 -18.065 1.00 87.69 103 ASP A O 1
ATOM 794 N N . THR A 1 104 ? -3.579 -11.425 -17.028 1.00 85.50 104 THR A N 1
ATOM 795 C CA . THR A 1 104 ? -2.391 -12.008 -16.378 1.00 85.50 104 THR A CA 1
ATOM 796 C C . THR A 1 104 ? -2.608 -12.386 -14.914 1.00 85.50 104 THR A C 1
ATOM 798 O O . THR A 1 104 ? -1.806 -13.122 -14.339 1.00 85.50 104 THR A O 1
ATOM 801 N N . GLY A 1 105 ? -3.669 -11.879 -14.282 1.00 88.38 105 GLY A N 1
ATOM 802 C CA . GLY A 1 105 ? -3.901 -12.012 -12.843 1.00 88.38 105 GLY A CA 1
ATOM 803 C C . GLY A 1 105 ? -2.915 -11.215 -11.982 1.00 88.38 105 GLY A C 1
ATOM 804 O O . GLY A 1 105 ? -2.931 -11.342 -10.755 1.00 88.38 105 GLY A O 1
ATOM 805 N N . HIS A 1 106 ? -2.045 -10.401 -12.587 1.00 86.69 106 HIS A N 1
ATOM 806 C CA . HIS A 1 106 ? -1.067 -9.612 -11.852 1.00 86.69 106 HIS A CA 1
ATOM 807 C C . HIS A 1 106 ? -1.728 -8.458 -11.097 1.00 86.69 106 HIS A C 1
ATOM 809 O O . HIS A 1 106 ? -2.572 -7.734 -11.624 1.00 86.69 106 HIS A O 1
ATOM 815 N N . LEU A 1 107 ? -1.281 -8.244 -9.859 1.00 88.25 107 LEU A N 1
ATOM 816 C CA . LEU A 1 107 ? -1.636 -7.067 -9.077 1.00 88.25 107 LEU A CA 1
ATOM 817 C C . LEU A 1 107 ? -0.813 -5.857 -9.533 1.00 88.25 107 LEU A C 1
ATOM 819 O O . LEU A 1 107 ? 0.415 -5.862 -9.462 1.00 88.25 107 LEU A O 1
ATOM 823 N N . ILE A 1 108 ? -1.509 -4.789 -9.904 1.00 87.06 108 ILE A N 1
ATOM 824 C CA . ILE A 1 108 ? -0.981 -3.429 -9.959 1.00 87.06 108 ILE A CA 1
ATOM 825 C C . ILE A 1 108 ? -1.399 -2.732 -8.670 1.00 87.06 108 ILE A C 1
ATOM 827 O O . ILE A 1 108 ? -2.588 -2.547 -8.422 1.00 87.06 108 ILE A O 1
ATOM 831 N N . GLY A 1 109 ? -0.434 -2.330 -7.852 1.00 87.38 109 GLY A N 1
ATOM 832 C CA . GLY A 1 109 ? -0.675 -1.704 -6.553 1.00 87.38 109 GLY A CA 1
ATOM 833 C C . GLY A 1 109 ? 0.064 -2.430 -5.435 1.00 87.38 109 GLY A C 1
ATOM 834 O O . GLY A 1 109 ? 0.730 -3.436 -5.661 1.00 87.38 109 GLY A O 1
ATOM 835 N N . ALA A 1 110 ? -0.032 -1.893 -4.220 1.00 88.00 110 ALA A N 1
ATOM 836 C CA . ALA A 1 110 ? 0.705 -2.429 -3.075 1.00 88.00 110 ALA A CA 1
ATOM 837 C C . ALA A 1 110 ? 0.041 -3.671 -2.458 1.00 88.00 110 ALA A C 1
ATOM 839 O O . ALA A 1 110 ? 0.731 -4.552 -1.953 1.00 88.00 110 ALA A O 1
ATOM 840 N N . ILE A 1 111 ? -1.294 -3.734 -2.466 1.00 92.94 111 ILE A N 1
ATOM 841 C CA . ILE A 1 111 ? -2.065 -4.793 -1.811 1.00 92.94 111 ILE A CA 1
ATOM 842 C C . ILE A 1 111 ? -3.410 -4.994 -2.527 1.00 92.94 111 ILE A C 1
ATOM 844 O O . ILE A 1 111 ? -4.024 -4.036 -2.994 1.00 92.94 111 ILE A O 1
ATOM 848 N N . ALA A 1 112 ? -3.851 -6.246 -2.660 1.00 94.88 112 ALA A N 1
ATOM 849 C CA . ALA A 1 112 ? -5.147 -6.607 -3.232 1.00 94.88 112 ALA A CA 1
ATOM 850 C C . ALA A 1 112 ? -6.261 -6.601 -2.171 1.00 94.88 112 ALA A C 1
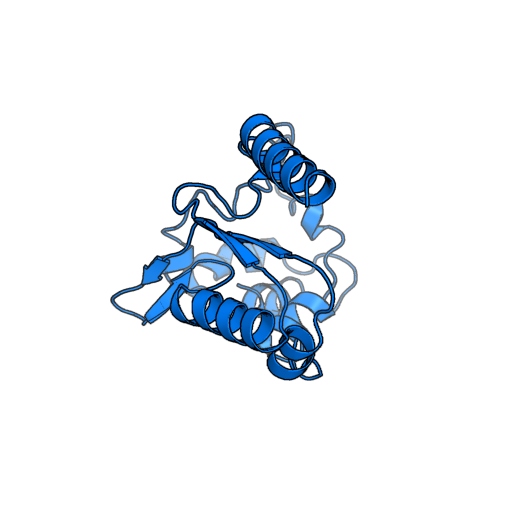ATOM 852 O O . ALA A 1 112 ? -6.006 -6.735 -0.973 1.00 94.88 112 ALA A O 1
ATOM 853 N N . ASP A 1 113 ? -7.527 -6.564 -2.600 1.00 96.06 113 ASP A N 1
ATOM 854 C CA . ASP A 1 113 ? -8.674 -6.594 -1.678 1.00 96.06 113 ASP A CA 1
ATOM 855 C C . ASP A 1 113 ? -8.694 -7.831 -0.769 1.00 96.06 113 ASP A C 1
ATOM 857 O O . ASP A 1 113 ? -9.032 -7.726 0.409 1.00 96.06 113 ASP A O 1
ATOM 861 N N . VAL A 1 114 ? -8.311 -9.002 -1.288 1.00 96.62 114 VAL A N 1
ATOM 862 C CA . VAL A 1 114 ? -8.222 -10.242 -0.494 1.00 96.62 114 VAL A CA 1
ATOM 863 C C . VAL A 1 114 ? -7.169 -10.141 0.612 1.00 96.62 114 VAL A C 1
ATOM 865 O O . VAL A 1 114 ? -7.405 -10.599 1.727 1.00 96.62 114 VAL A O 1
ATOM 868 N N . GLN A 1 115 ? -6.037 -9.494 0.331 1.00 96.56 115 GLN A N 1
ATOM 869 C CA . GLN A 1 115 ? -4.949 -9.311 1.289 1.00 96.56 115 GLN A CA 1
ATOM 870 C C . GLN A 1 115 ? -5.312 -8.243 2.329 1.00 96.56 115 GLN A C 1
ATOM 872 O O . GLN A 1 115 ? -5.085 -8.456 3.517 1.00 96.56 115 GLN A O 1
ATOM 877 N N . ALA A 1 116 ? -5.940 -7.137 1.913 1.00 97.81 116 ALA A N 1
ATOM 878 C CA . ALA A 1 116 ? -6.416 -6.100 2.827 1.00 97.81 116 ALA A CA 1
ATOM 879 C C . ALA A 1 116 ? -7.488 -6.637 3.789 1.00 97.81 116 ALA A C 1
ATOM 881 O O . ALA A 1 116 ? -7.439 -6.347 4.983 1.00 97.81 116 ALA A O 1
ATOM 882 N N . ARG A 1 117 ? -8.420 -7.471 3.301 1.00 98.31 117 ARG A N 1
ATOM 883 C CA . ARG A 1 117 ? -9.374 -8.186 4.167 1.00 98.31 117 ARG A CA 1
ATOM 884 C C . ARG A 1 117 ? -8.653 -9.088 5.162 1.00 98.31 117 ARG A C 1
ATOM 886 O O . ARG A 1 117 ? -8.864 -8.941 6.357 1.00 98.31 117 ARG A O 1
ATOM 893 N N . ARG A 1 118 ? -7.734 -9.936 4.691 1.00 98.38 118 ARG A N 1
ATOM 894 C CA . ARG A 1 118 ? -6.987 -10.840 5.574 1.00 98.38 118 ARG A CA 1
ATOM 895 C C . ARG A 1 118 ? -6.199 -10.093 6.653 1.00 98.38 118 ARG A C 1
ATOM 897 O O . ARG A 1 118 ? -6.147 -10.555 7.788 1.00 98.38 118 ARG A O 1
ATOM 904 N N . ALA A 1 119 ? -5.594 -8.958 6.311 1.00 98.12 119 ALA A N 1
ATOM 905 C CA . ALA A 1 119 ? -4.869 -8.143 7.277 1.00 98.12 119 ALA A CA 1
ATOM 906 C C . ALA A 1 119 ? -5.793 -7.602 8.374 1.00 98.12 119 ALA A C 1
ATOM 908 O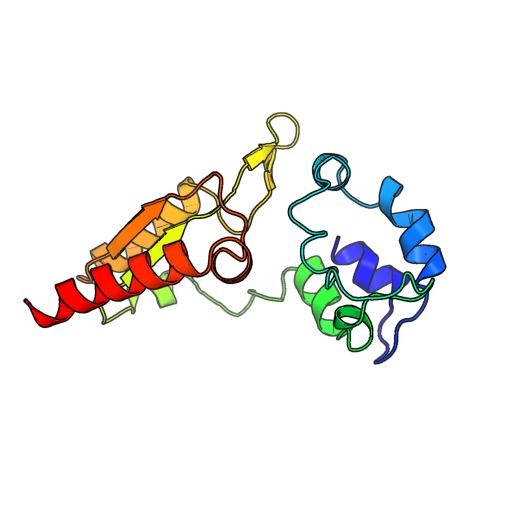 O . ALA A 1 119 ? -5.450 -7.678 9.552 1.00 98.12 119 ALA A O 1
ATOM 909 N N . ARG A 1 120 ? -6.982 -7.119 7.996 1.00 98.50 120 ARG A N 1
ATOM 910 C CA . ARG A 1 120 ? -8.003 -6.672 8.949 1.00 98.50 120 ARG A CA 1
ATOM 911 C C . ARG A 1 120 ? -8.460 -7.806 9.856 1.00 98.50 120 ARG A C 1
ATOM 913 O O . ARG A 1 120 ? -8.414 -7.631 11.065 1.00 98.50 120 ARG A O 1
ATOM 920 N N . ASP A 1 121 ? -8.790 -8.966 9.289 1.00 98.56 121 ASP A N 1
ATOM 921 C CA . ASP A 1 121 ? -9.244 -10.127 10.064 1.00 98.56 121 ASP A CA 1
ATOM 922 C C . ASP A 1 121 ? -8.219 -10.529 11.137 1.00 98.56 121 ASP A C 1
ATOM 924 O O . ASP A 1 121 ? -8.587 -10.874 12.255 1.00 98.56 121 ASP A O 1
ATOM 928 N N . LEU A 1 122 ? -6.922 -10.479 10.809 1.00 98.69 122 LEU A N 1
ATOM 929 C CA . LEU A 1 122 ? -5.844 -10.807 11.746 1.00 98.69 122 LEU A CA 1
ATOM 930 C C . LEU A 1 122 ? -5.723 -9.790 12.888 1.00 98.69 122 LEU A C 1
ATOM 932 O O . LEU A 1 122 ? -5.549 -10.194 14.036 1.00 98.69 122 LEU A O 1
ATOM 936 N N . ILE A 1 123 ? -5.823 -8.494 12.584 1.00 98.69 123 ILE A N 1
ATOM 937 C CA . ILE A 1 123 ? -5.738 -7.424 13.590 1.00 98.69 123 ILE A CA 1
ATOM 938 C C . ILE A 1 123 ? -6.989 -7.424 14.484 1.00 98.69 123 ILE A C 1
ATOM 940 O O . ILE A 1 123 ? -6.884 -7.340 15.707 1.00 98.69 123 ILE A O 1
ATOM 944 N N . GLU A 1 124 ? -8.174 -7.567 13.890 1.00 98.44 124 GLU A N 1
ATOM 945 C CA . GLU A 1 124 ? -9.447 -7.618 14.616 1.00 98.44 124 GLU A CA 1
ATOM 946 C C . GLU A 1 124 ? -9.522 -8.870 15.509 1.00 98.44 124 GLU A C 1
ATOM 948 O O . GLU A 1 124 ? -9.958 -8.782 16.657 1.00 98.44 124 GLU A O 1
ATOM 953 N N . ALA A 1 125 ? -9.002 -10.017 15.051 1.00 98.31 125 ALA A N 1
ATOM 954 C CA . ALA A 1 125 ? -8.875 -11.226 15.871 1.00 98.31 125 ALA A CA 1
ATOM 955 C C . ALA A 1 125 ? -7.908 -11.061 17.060 1.00 98.31 125 ALA A C 1
ATOM 957 O O . ALA A 1 125 ? -8.062 -11.752 18.067 1.00 98.31 125 ALA A O 1
ATOM 958 N N . ALA A 1 126 ? -6.950 -10.131 16.982 1.00 97.94 126 ALA A N 1
ATOM 959 C CA . ALA A 1 126 ? -6.095 -9.736 18.105 1.00 97.94 126 ALA A CA 1
ATOM 960 C C . ALA A 1 126 ? -6.798 -8.779 19.095 1.00 97.94 126 ALA A C 1
ATOM 962 O O . ALA A 1 126 ? -6.184 -8.298 20.051 1.00 97.94 126 ALA A O 1
ATOM 963 N N . GLY A 1 127 ? -8.086 -8.489 18.881 1.00 97.88 127 GLY A N 1
ATOM 964 C CA . GLY A 1 127 ? -8.898 -7.614 19.724 1.00 97.88 127 GLY A CA 1
ATOM 965 C C . GLY A 1 127 ? -8.683 -6.123 19.464 1.00 97.88 127 GLY A C 1
ATOM 966 O O . GLY A 1 127 ? -9.093 -5.309 20.289 1.00 97.88 127 GLY A O 1
ATOM 967 N N . GLN A 1 128 ? -8.034 -5.752 18.356 1.00 98.12 128 GLN A N 1
ATOM 968 C CA . GLN A 1 128 ? -7.775 -4.353 18.015 1.00 98.12 128 GLN A CA 1
ATOM 969 C C . GLN A 1 128 ? -8.749 -3.841 16.950 1.00 98.12 128 GLN A C 1
ATOM 971 O O . GLN A 1 128 ? -8.958 -4.511 15.938 1.00 98.12 128 GLN A O 1
ATOM 976 N N . PRO A 1 129 ? -9.333 -2.643 17.127 1.00 97.38 129 PRO A N 1
ATOM 977 C CA . PRO A 1 129 ? -10.219 -2.075 16.124 1.00 97.38 129 PRO A CA 1
ATOM 978 C C . PRO A 1 129 ? -9.430 -1.617 14.891 1.00 97.38 129 PRO A C 1
ATOM 980 O O . PRO A 1 129 ? -8.365 -1.001 15.009 1.00 97.38 129 PRO A O 1
ATOM 983 N N . VAL A 1 130 ? -9.998 -1.855 13.705 1.00 98.31 130 VAL A N 1
ATOM 984 C CA . VAL A 1 130 ? -9.454 -1.360 12.435 1.00 98.31 130 VAL A CA 1
ATOM 985 C C . VAL A 1 130 ? -10.440 -0.413 11.760 1.00 98.31 130 VAL A C 1
ATOM 987 O O . VAL A 1 130 ? -11.524 -0.803 11.331 1.00 98.31 130 VAL A O 1
ATOM 990 N N . THR A 1 131 ? -10.041 0.846 11.602 1.00 98.38 131 THR A N 1
ATOM 991 C CA . THR A 1 131 ? -10.730 1.807 10.740 1.00 98.38 131 THR A CA 1
ATOM 992 C C . THR A 1 131 ? -10.199 1.656 9.320 1.00 98.38 131 THR A C 1
ATOM 994 O O . THR A 1 131 ? -9.061 2.015 9.031 1.00 98.38 131 THR A O 1
ATOM 997 N N . TYR A 1 132 ? -11.017 1.111 8.422 1.00 98.25 132 TYR A N 1
ATOM 998 C CA . TYR A 1 132 ? -10.652 0.910 7.021 1.00 98.25 132 TYR A CA 1
ATOM 999 C C . TYR A 1 132 ? -11.298 1.965 6.117 1.00 98.25 132 TYR A C 1
ATOM 1001 O O . TYR A 1 132 ? -12.523 2.101 6.081 1.00 98.25 132 TYR A O 1
ATOM 1009 N N . HIS A 1 133 ? -10.480 2.655 5.323 1.00 98.19 133 HIS A N 1
ATOM 1010 C CA . HIS A 1 133 ? -10.938 3.572 4.281 1.00 98.19 133 HIS A CA 1
ATOM 1011 C C . HIS A 1 133 ? -10.395 3.150 2.920 1.00 98.19 133 HIS A C 1
ATOM 1013 O O . HIS A 1 133 ? -9.195 2.939 2.755 1.00 98.19 133 HIS A O 1
ATOM 1019 N N . SER A 1 134 ? -11.278 3.035 1.925 1.00 97.38 134 SER A N 1
ATOM 1020 C CA . SER A 1 134 ? -10.883 2.702 0.557 1.00 97.38 134 SER A CA 1
ATOM 1021 C C . SER A 1 134 ? -10.889 3.943 -0.325 1.00 97.38 134 SER A C 1
ATOM 1023 O O . SER A 1 134 ? -11.909 4.615 -0.450 1.00 97.38 134 SER A O 1
ATOM 1025 N N . PHE A 1 135 ? -9.758 4.194 -0.976 1.00 96.19 135 PHE A N 1
ATOM 1026 C CA . PHE A 1 135 ? -9.538 5.285 -1.918 1.00 96.19 135 PHE A CA 1
ATOM 1027 C C . PHE A 1 135 ? -9.009 4.719 -3.249 1.00 96.19 135 PHE A C 1
ATOM 1029 O O . PHE A 1 135 ? -7.857 4.955 -3.608 1.00 96.19 135 PHE A O 1
ATOM 1036 N N . PRO A 1 136 ? -9.811 3.932 -3.996 1.00 92.50 136 PRO A N 1
ATOM 1037 C CA . PRO A 1 136 ? -9.341 3.229 -5.195 1.00 92.50 136 PRO A CA 1
ATOM 1038 C C . PRO A 1 136 ? -8.901 4.163 -6.333 1.00 92.50 136 PRO A C 1
ATOM 1040 O O . PRO A 1 136 ? -8.147 3.740 -7.200 1.00 92.50 136 PRO A O 1
ATOM 1043 N N . GLY A 1 137 ? -9.349 5.422 -6.334 1.00 87.88 137 GLY A N 1
ATOM 1044 C CA . GLY A 1 137 ? -8.905 6.438 -7.293 1.00 87.88 137 GLY A CA 1
ATOM 1045 C C . GLY A 1 137 ? -7.662 7.221 -6.863 1.00 87.88 137 GLY A C 1
ATOM 1046 O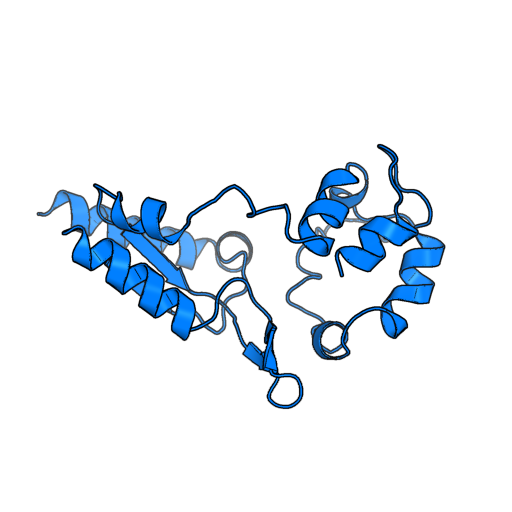 O . GLY A 1 137 ? -7.210 8.079 -7.611 1.00 87.88 137 GLY A O 1
ATOM 1047 N N . MET A 1 138 ? -7.128 6.976 -5.663 1.00 90.94 138 MET A N 1
ATOM 1048 C CA . MET A 1 138 ? -6.020 7.755 -5.110 1.00 90.94 138 MET A CA 1
ATOM 1049 C C . MET A 1 138 ? -4.702 7.000 -5.301 1.00 90.94 138 MET A C 1
ATOM 1051 O O . MET A 1 138 ? -4.668 5.797 -5.030 1.00 90.94 138 MET A O 1
ATOM 1055 N N . PRO A 1 139 ? -3.619 7.642 -5.779 1.00 88.81 139 PRO A N 1
ATOM 1056 C CA . PRO A 1 139 ? -2.354 6.958 -6.002 1.00 88.81 139 PRO A CA 1
ATOM 1057 C C . PRO A 1 139 ? -1.752 6.486 -4.676 1.00 88.81 139 PRO A C 1
ATOM 1059 O O . PRO A 1 139 ? -2.192 6.864 -3.589 1.00 88.81 139 PRO A O 1
ATOM 1062 N N . HIS A 1 140 ? -0.707 5.660 -4.763 1.00 86.38 140 HIS A N 1
ATOM 1063 C CA . HIS A 1 140 ? -0.038 5.125 -3.578 1.00 86.38 140 HIS A CA 1
ATOM 1064 C C . HIS A 1 140 ? 0.385 6.241 -2.605 1.00 86.38 140 HIS A C 1
ATOM 1066 O O . HIS A 1 140 ? 0.070 6.167 -1.417 1.00 86.38 140 HIS A O 1
ATOM 1072 N N . SER A 1 141 ? 0.985 7.318 -3.125 1.00 89.06 141 SER A N 1
ATOM 1073 C CA . SER A 1 141 ? 1.305 8.527 -2.360 1.00 89.06 141 SER A CA 1
ATOM 1074 C C . SER A 1 141 ? 0.115 9.494 -2.291 1.00 89.06 141 SER A C 1
ATOM 1076 O O . SER A 1 141 ? 0.079 10.537 -2.941 1.00 89.06 141 SER A O 1
ATOM 1078 N N . MET A 1 142 ? -0.885 9.150 -1.479 1.00 90.81 142 MET A N 1
ATOM 1079 C CA . MET A 1 142 ? -2.030 10.031 -1.210 1.00 90.81 142 MET A CA 1
ATOM 1080 C C . MET A 1 142 ? -1.606 11.364 -0.574 1.00 90.81 142 MET A C 1
ATOM 1082 O O . MET A 1 142 ? -2.199 12.393 -0.868 1.00 90.81 142 MET A O 1
ATOM 1086 N N . HIS A 1 143 ? -0.575 11.359 0.274 1.00 93.00 143 HIS A N 1
ATOM 1087 C CA . HIS A 1 143 ? -0.077 12.565 0.938 1.00 93.00 143 HIS A CA 1
ATOM 1088 C C . HIS A 1 143 ? 0.582 13.553 -0.031 1.00 93.00 143 HIS A C 1
ATOM 1090 O O . HIS A 1 143 ? 0.546 14.748 0.235 1.00 93.00 143 HIS A O 1
ATOM 1096 N N . GLY A 1 144 ? 1.163 13.072 -1.136 1.00 88.81 144 GLY A N 1
ATOM 1097 C CA . GLY A 1 144 ? 1.655 13.930 -2.214 1.00 88.81 144 GLY A CA 1
ATOM 1098 C C . GLY A 1 144 ? 0.534 14.396 -3.145 1.00 88.81 144 GLY A C 1
ATOM 1099 O O . GLY A 1 144 ? 0.501 15.559 -3.526 1.00 88.81 144 GLY A O 1
ATOM 1100 N N . ALA A 1 145 ? -0.408 13.508 -3.479 1.00 89.06 145 ALA A N 1
ATOM 1101 C CA . ALA A 1 145 ? -1.460 13.795 -4.457 1.00 89.06 145 ALA A CA 1
ATOM 1102 C C . ALA A 1 145 ? -2.617 14.655 -3.917 1.00 89.06 145 ALA A C 1
ATOM 1104 O O . ALA A 1 145 ? -3.111 15.532 -4.619 1.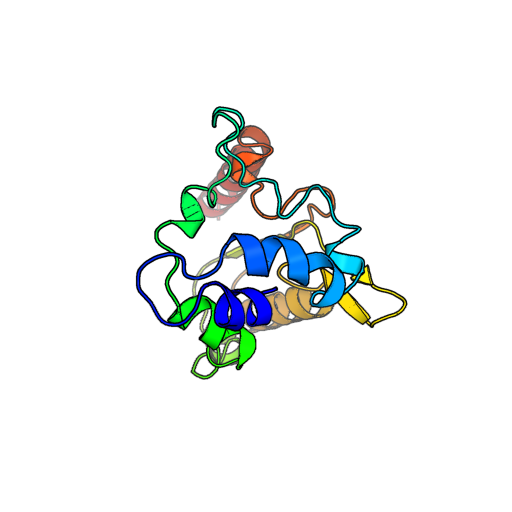00 89.06 145 ALA A O 1
ATOM 1105 N N . ASP A 1 146 ? -3.062 14.410 -2.681 1.00 94.56 146 ASP A N 1
ATOM 1106 C CA . ASP A 1 146 ? -4.083 15.208 -1.994 1.00 94.56 146 ASP A CA 1
ATOM 1107 C C . ASP A 1 146 ? -3.727 15.344 -0.498 1.00 94.56 146 ASP A C 1
ATOM 1109 O O . ASP A 1 146 ? -4.266 14.631 0.366 1.00 94.56 146 ASP A O 1
ATOM 1113 N N . PRO A 1 147 ? -2.813 16.277 -0.162 1.00 96.81 147 PRO A N 1
ATOM 1114 C CA . PRO A 1 147 ? -2.380 16.508 1.215 1.00 96.81 147 PRO A CA 1
ATOM 1115 C C . PRO A 1 147 ? -3.542 16.864 2.152 1.00 96.81 147 PRO A C 1
ATOM 1117 O O . 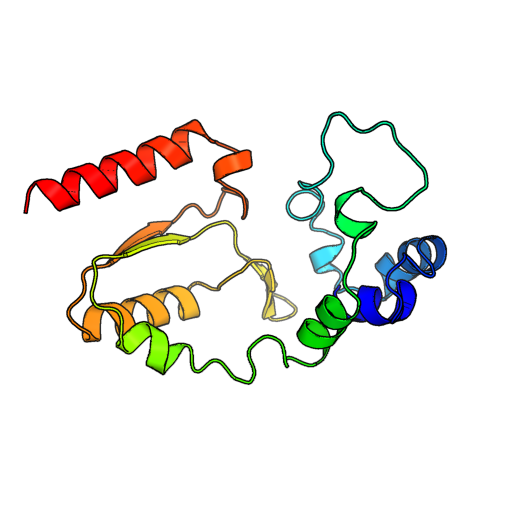PRO A 1 147 ? -3.522 16.542 3.345 1.00 96.81 147 PRO A O 1
ATOM 1120 N N . ALA A 1 148 ? -4.575 17.524 1.621 1.00 98.00 148 ALA A N 1
ATOM 1121 C CA . ALA A 1 148 ? -5.719 17.968 2.399 1.00 98.00 148 ALA A CA 1
ATOM 1122 C C . ALA A 1 148 ? -6.610 16.782 2.793 1.00 98.00 148 ALA A C 1
ATOM 1124 O O . ALA A 1 148 ? -7.005 16.668 3.956 1.00 98.00 148 ALA A O 1
ATOM 1125 N N . LEU A 1 149 ? -6.908 15.877 1.858 1.00 97.19 149 LEU A N 1
ATOM 1126 C CA . LEU A 1 149 ? -7.646 14.649 2.147 1.00 97.19 149 LEU A CA 1
ATOM 1127 C C . LEU A 1 149 ? -6.858 13.727 3.081 1.00 97.19 149 LEU A C 1
ATOM 1129 O O . LEU A 1 149 ? -7.443 13.190 4.024 1.00 97.19 149 LEU A O 1
ATOM 1133 N N . PHE A 1 150 ? -5.548 13.586 2.870 1.00 97.62 150 PHE A N 1
ATOM 1134 C CA . PHE A 1 150 ? -4.673 12.817 3.757 1.00 97.62 150 PHE A CA 1
ATOM 1135 C C . PHE A 1 150 ? -4.750 13.334 5.200 1.00 97.62 150 PHE A C 1
ATOM 1137 O O . PHE A 1 150 ? -5.082 12.584 6.121 1.00 97.62 150 PHE A O 1
ATOM 1144 N N . THR A 1 151 ? -4.547 14.642 5.381 1.00 98.38 151 THR A N 1
ATOM 1145 C CA . THR A 1 151 ? -4.567 15.285 6.701 1.00 98.38 151 THR A CA 1
ATOM 1146 C C . THR A 1 151 ? -5.930 15.144 7.373 1.00 98.38 151 THR A C 1
ATOM 1148 O O . THR A 1 151 ? -6.003 14.734 8.531 1.00 98.38 151 THR A O 1
ATOM 1151 N N . ARG A 1 152 ? -7.027 15.424 6.654 1.00 98.38 152 ARG A N 1
ATOM 1152 C CA . ARG A 1 152 ? -8.384 15.274 7.207 1.00 98.38 152 ARG A CA 1
ATOM 1153 C C . ARG A 1 152 ? -8.668 13.842 7.654 1.00 98.38 152 ARG A C 1
ATOM 1155 O O . ARG A 1 152 ? -9.255 13.661 8.714 1.00 98.38 152 ARG A O 1
ATOM 1162 N N . THR A 1 153 ? -8.243 12.846 6.874 1.00 98.25 153 THR A N 1
ATOM 1163 C CA . THR A 1 153 ? -8.457 11.425 7.191 1.00 98.25 153 THR A CA 1
ATOM 1164 C C . THR A 1 153 ? -7.780 11.044 8.508 1.00 98.25 153 THR A C 1
ATOM 1166 O O . THR A 1 153 ? -8.413 10.443 9.375 1.00 98.25 153 THR A O 1
ATOM 1169 N N . ILE A 1 154 ? -6.520 11.449 8.696 1.00 97.69 154 ILE A N 1
ATOM 1170 C CA . ILE A 1 154 ? -5.763 11.156 9.921 1.00 97.69 154 ILE A CA 1
ATOM 1171 C C . ILE A 1 154 ? -6.335 11.907 11.124 1.00 97.69 154 ILE A C 1
ATOM 1173 O O . ILE A 1 154 ? -6.551 11.300 12.170 1.00 97.69 154 ILE A O 1
ATOM 1177 N N . VAL A 1 155 ? -6.604 13.210 10.987 1.00 98.06 155 VAL A N 1
ATOM 1178 C CA . VAL A 1 155 ? -7.106 14.042 12.094 1.00 98.06 155 VAL A CA 1
ATOM 1179 C C . VAL A 1 155 ? -8.479 13.566 12.564 1.00 98.06 155 VAL A C 1
ATOM 1181 O O . VAL A 1 155 ? -8.705 13.462 13.768 1.00 98.06 155 VAL A O 1
ATOM 1184 N N . ALA A 1 156 ? -9.383 13.239 11.636 1.00 97.44 156 ALA A N 1
ATOM 1185 C CA . ALA A 1 156 ? -10.712 12.740 11.980 1.00 97.44 156 ALA A CA 1
ATOM 1186 C C . ALA A 1 156 ? -10.640 11.401 12.728 1.00 97.44 156 ALA A C 1
ATOM 1188 O O . ALA A 1 156 ? -11.319 11.225 13.739 1.00 97.44 156 ALA A O 1
ATOM 1189 N N . TRP A 1 157 ? -9.788 10.479 12.271 1.00 97.75 157 TRP A N 1
ATOM 1190 C CA . TRP A 1 157 ? -9.573 9.208 12.958 1.00 97.75 157 TRP A CA 1
ATOM 1191 C C . TRP A 1 157 ? -8.973 9.407 14.355 1.00 97.75 157 TRP A C 1
ATOM 1193 O O . TRP A 1 157 ? -9.513 8.891 15.332 1.00 97.75 157 TRP A O 1
ATOM 1203 N N . ALA A 1 158 ? -7.912 10.210 14.470 1.00 97.06 158 ALA A N 1
ATOM 1204 C CA . ALA A 1 158 ? -7.241 10.473 15.740 1.00 97.06 158 ALA A CA 1
ATOM 1205 C C . ALA A 1 158 ? -8.170 11.137 16.771 1.00 97.06 158 ALA A C 1
ATOM 1207 O O . ALA A 1 158 ? -8.154 10.763 17.942 1.00 97.06 158 ALA A O 1
ATOM 1208 N N . ALA A 1 159 ? -9.026 12.073 16.346 1.00 96.69 159 ALA A N 1
ATOM 1209 C CA . ALA A 1 159 ? -10.029 12.686 17.218 1.00 96.69 159 ALA A CA 1
ATOM 1210 C C . ALA A 1 159 ? -11.027 11.653 17.780 1.00 96.69 159 ALA A C 1
ATOM 1212 O O . ALA A 1 159 ? -11.437 11.747 18.940 1.00 96.69 159 ALA A O 1
ATOM 1213 N N . GLY A 1 160 ? -11.375 10.638 16.982 1.00 94.00 160 GLY A N 1
ATOM 1214 C CA . GLY A 1 160 ? -12.223 9.526 17.412 1.00 94.00 160 GLY A CA 1
ATOM 1215 C C . GLY A 1 160 ? -11.578 8.637 18.478 1.00 94.00 160 GLY A C 1
ATOM 1216 O O . GLY A 1 160 ? -12.292 8.115 19.328 1.00 94.00 160 GLY A O 1
ATOM 1217 N N . LEU A 1 161 ? -10.246 8.508 18.489 1.00 92.44 161 LEU A N 1
ATOM 1218 C CA . LEU A 1 161 ? -9.525 7.701 19.484 1.00 92.44 161 LEU A CA 1
ATOM 1219 C C . LEU A 1 161 ? -9.498 8.336 20.878 1.00 92.44 161 LEU A C 1
ATOM 1221 O O . LEU A 1 161 ? -9.454 7.619 21.867 1.00 92.44 161 LEU A O 1
ATOM 1225 N N . ILE A 1 162 ? -9.496 9.669 20.960 1.00 81.12 162 ILE A N 1
ATOM 1226 C CA . ILE A 1 162 ? -9.415 10.411 22.234 1.00 81.12 162 ILE A CA 1
ATOM 1227 C C . ILE A 1 162 ? -10.773 10.428 22.959 1.00 81.12 162 ILE A C 1
ATOM 1229 O O . ILE A 1 162 ? -10.849 10.732 24.146 1.00 81.12 162 ILE A O 1
ATOM 1233 N N . SER A 1 163 ? -11.853 10.112 22.243 1.00 66.19 163 SER A N 1
ATOM 1234 C CA . SER A 1 163 ? -13.228 10.215 22.743 1.00 66.19 163 SER A CA 1
ATOM 1235 C C . SER A 1 163 ? -13.798 8.896 23.292 1.00 66.19 163 SER A C 1
ATOM 1237 O O . SER A 1 163 ? -14.967 8.879 23.678 1.00 66.19 163 SER A O 1
ATOM 1239 N N . GLY A 1 164 ? -13.021 7.805 23.290 1.00 56.94 164 GLY A N 1
ATOM 1240 C CA . GLY A 1 164 ? -13.397 6.476 23.798 1.00 56.94 164 GLY A CA 1
ATOM 1241 C C . GLY A 1 164 ? -12.589 6.081 25.023 1.00 56.94 164 GLY A C 1
ATOM 1242 O O . GLY A 1 164 ? -13.167 5.381 25.882 1.00 56.94 164 GLY A O 1
#

InterPro domains:
  IPR029058 Alpha/Beta hydrolase fold [G3DSA:3.40.50.1820] (1-161)
  IPR029058 Alpha/Beta hydrolase fold [SSF53474] (36-159)

Foldseek 3Di:
DLVLCLVQLHQDQARHHPVVSVVCVCVPDDVVVVVPPPQPCVPPPPPDDPDPDDRPVCRRDHSVVSVCVVVVVVCVVPPLLVVLLPDDEAEEAEAEAWDQDPVPRDIDDDDDPVRVVSSQVSNVNSVHHYHYDYHNVAHPPNCVVPVPVVVCSVVVVVVVVVVD

Organism: NCBI:txid860233